Protein AF-A0AA43CTG2-F1 (afdb_monomer_lite)

Foldseek 3Di:
DDDAQCADPLWGFFKKFFQDPQKDQDDQAPDDAPNHGDDQAGMWTWTHQPPDQWIWIFGAHPNRHTRDIDTDNDPVRSLVVCCVRIPPRNVGMDGDDDPDVPVSNCCSPFPAQPPPRHTPVVAPDWDADPNRHIHGPVRVVVVVCVVVVPD

Secondary structure (DSSP, 8-state):
-PPPPSEETTEEEEEEEE--TT-EE-S--S-EETTEE----SEEEEEE-TT-S-EEEEEE-TT--EEEEEEESSHHHHHHHHHHHEETGGGG-EE---S-HHHHHHHHHS-B-TTT--BGGG-S-EEE-GGG-EEEHHHHHHHHHHHHT--

pLDDT: mean 89.05, std 9.14, range [48.75, 98.44]

Sequence (151 aa):
MEMPPPILDCAKVLAYAAVDESVVHVRDNPVYVDGKPLGAVPNLAICKYPIEDEHLLFFCRKEWEVLGCTGCPSLEAAKDRAEREYRGIAARWQSYHHEDEAAVDRQCLEPFCSFCGKSFFELERLIWGKDGAVICDGCVRTLAAALNGSS

Structure (mmCIF, N/CA/C/O backbone):
data_AF-A0AA43CTG2-F1
#
_entry.id   AF-A0AA43CTG2-F1
#
loop_
_atom_site.group_PDB
_atom_site.id
_atom_site.type_symbol
_atom_site.label_atom_id
_atom_site.label_alt_id
_atom_site.label_comp_id
_atom_site.label_asym_id
_atom_site.label_entity_id
_atom_site.label_seq_id
_atom_site.pdbx_PDB_ins_code
_atom_site.Cartn_x
_atom_site.Cartn_y
_atom_site.Cartn_z
_atom_site.occupancy
_atom_site.B_iso_or_equiv
_atom_site.auth_seq_id
_atom_site.auth_comp_id
_atom_site.auth_asym_id
_atom_site.auth_atom_id
_atom_site.pdbx_PDB_model_num
ATOM 1 N N . MET A 1 1 ? 0.271 -14.057 8.361 1.00 64.44 1 MET A N 1
ATOM 2 C CA . MET A 1 1 ? 0.151 -12.937 7.408 1.00 64.44 1 MET A CA 1
ATOM 3 C C . MET A 1 1 ? 1.459 -12.869 6.652 1.00 64.44 1 MET A C 1
ATOM 5 O O . MET A 1 1 ? 2.497 -13.008 7.286 1.00 64.44 1 MET A O 1
ATOM 9 N N . GLU A 1 2 ? 1.396 -12.732 5.334 1.00 85.25 2 GLU A N 1
ATOM 10 C CA . GLU A 1 2 ? 2.579 -12.556 4.493 1.00 85.25 2 GLU A CA 1
ATOM 11 C C . GLU A 1 2 ? 2.964 -11.076 4.438 1.00 85.25 2 GLU A C 1
ATOM 13 O O . GLU A 1 2 ? 2.092 -10.207 4.387 1.00 85.25 2 GLU A O 1
ATOM 18 N N . MET A 1 3 ? 4.264 -10.798 4.473 1.00 91.81 3 MET A N 1
ATOM 19 C CA . MET A 1 3 ? 4.817 -9.453 4.323 1.00 91.81 3 MET A CA 1
ATOM 20 C C . MET A 1 3 ? 4.485 -8.906 2.921 1.00 91.81 3 MET A C 1
ATOM 22 O O . MET A 1 3 ? 4.536 -9.682 1.963 1.00 91.81 3 MET A O 1
ATOM 26 N N . PRO A 1 4 ? 4.126 -7.616 2.770 1.00 94.81 4 PRO A N 1
ATOM 27 C CA . PRO A 1 4 ? 3.902 -7.049 1.445 1.00 94.81 4 PRO A CA 1
ATOM 28 C C . PRO A 1 4 ? 5.186 -7.057 0.610 1.00 94.81 4 PRO A C 1
ATOM 30 O O . PRO A 1 4 ? 6.282 -7.070 1.167 1.00 94.81 4 PRO A O 1
ATOM 33 N N . PRO A 1 5 ? 5.079 -6.980 -0.724 1.00 93.31 5 PRO A N 1
ATOM 34 C CA . PRO A 1 5 ? 6.184 -6.522 -1.554 1.00 93.31 5 PRO A CA 1
ATOM 35 C C . PRO A 1 5 ? 6.706 -5.154 -1.070 1.00 93.31 5 PRO A C 1
ATOM 37 O O . PRO A 1 5 ? 5.919 -4.342 -0.580 1.00 93.31 5 PRO A O 1
ATOM 40 N N . PRO A 1 6 ? 8.002 -4.840 -1.254 1.00 92.94 6 PRO A N 1
ATOM 41 C CA . PRO A 1 6 ? 8.583 -3.568 -0.808 1.00 92.94 6 PRO A CA 1
ATOM 42 C C . PRO A 1 6 ? 7.996 -2.346 -1.532 1.00 92.94 6 PRO A C 1
ATOM 44 O O . PRO A 1 6 ? 8.104 -1.220 -1.040 1.00 92.94 6 PRO A O 1
ATOM 47 N N . ILE A 1 7 ? 7.372 -2.569 -2.691 1.00 91.69 7 ILE A N 1
ATOM 48 C CA . ILE A 1 7 ? 6.743 -1.553 -3.530 1.00 91.69 7 ILE A CA 1
ATOM 49 C C . ILE A 1 7 ? 5.327 -2.014 -3.863 1.00 91.69 7 ILE A C 1
ATOM 51 O O . ILE A 1 7 ? 5.132 -3.116 -4.377 1.00 91.69 7 ILE A O 1
ATOM 55 N N . LEU A 1 8 ? 4.353 -1.147 -3.611 1.00 92.50 8 LEU A N 1
ATOM 56 C CA . LEU A 1 8 ? 2.961 -1.314 -4.017 1.00 92.50 8 LEU A CA 1
ATOM 57 C C . LEU A 1 8 ? 2.578 -0.107 -4.858 1.00 92.50 8 LEU A C 1
ATOM 59 O O . LEU A 1 8 ? 2.848 1.007 -4.438 1.00 92.50 8 LEU A O 1
ATOM 63 N N . ASP A 1 9 ? 1.988 -0.321 -6.035 1.00 89.50 9 ASP A N 1
ATOM 64 C CA . ASP A 1 9 ? 1.527 0.763 -6.923 1.00 89.50 9 ASP A CA 1
ATOM 65 C C . ASP A 1 9 ? 2.571 1.892 -7.099 1.00 89.50 9 ASP A C 1
ATOM 67 O O . ASP A 1 9 ? 2.292 3.072 -6.917 1.00 89.50 9 ASP A O 1
ATOM 71 N N . CYS A 1 10 ? 3.830 1.505 -7.354 1.00 87.00 10 CYS A N 1
ATOM 72 C CA . CYS A 1 10 ? 5.000 2.394 -7.472 1.00 87.00 10 CYS A CA 1
ATOM 73 C C . CYS A 1 10 ? 5.365 3.215 -6.214 1.00 87.00 10 CYS A C 1
ATOM 75 O O . CYS A 1 10 ? 6.251 4.066 -6.274 1.00 87.00 10 CYS A O 1
ATOM 77 N N . ALA A 1 11 ? 4.740 2.949 -5.068 1.00 91.88 11 ALA A N 1
ATOM 78 C CA . ALA A 1 11 ? 5.037 3.577 -3.789 1.00 91.88 11 ALA A CA 1
ATOM 79 C C . ALA A 1 11 ? 5.802 2.620 -2.862 1.00 91.88 11 ALA A C 1
ATOM 81 O O . ALA A 1 11 ? 5.459 1.446 -2.703 1.00 91.88 11 ALA A O 1
ATOM 82 N N . LYS A 1 12 ? 6.830 3.146 -2.195 1.00 94.00 12 LYS A N 1
ATOM 83 C CA . LYS A 1 12 ? 7.632 2.415 -1.209 1.00 94.00 12 LYS A CA 1
ATOM 84 C C . LYS A 1 12 ? 6.790 2.122 0.028 1.00 94.00 12 LYS A C 1
ATOM 86 O O . LYS A 1 12 ? 6.223 3.049 0.604 1.00 94.00 12 LYS A O 1
ATOM 91 N N . VAL A 1 13 ? 6.730 0.868 0.472 1.00 96.50 13 VAL A N 1
ATOM 92 C CA . VAL A 1 13 ? 6.026 0.490 1.710 1.00 96.50 13 VAL A CA 1
ATOM 93 C C . VAL A 1 13 ? 6.830 0.940 2.929 1.00 96.50 13 VAL A C 1
ATOM 95 O O . VAL A 1 13 ? 8.015 0.652 3.033 1.00 96.50 13 VAL A O 1
ATOM 98 N N . LEU A 1 14 ? 6.194 1.638 3.867 1.00 96.88 14 LEU A N 1
ATOM 99 C CA . LEU A 1 14 ? 6.803 2.108 5.119 1.00 96.88 14 LEU A CA 1
ATOM 100 C C . LEU A 1 14 ? 6.294 1.323 6.332 1.00 96.88 14 LEU A C 1
ATOM 102 O O . LEU A 1 14 ? 7.042 1.054 7.271 1.00 96.88 14 LEU A O 1
ATOM 106 N N . ALA A 1 15 ? 5.014 0.957 6.323 1.00 98.06 15 ALA A N 1
ATOM 107 C CA . ALA A 1 15 ? 4.390 0.150 7.362 1.00 98.06 15 ALA A CA 1
ATOM 108 C C . ALA A 1 15 ? 3.208 -0.640 6.798 1.00 98.06 15 ALA A C 1
ATOM 110 O O . ALA A 1 15 ? 2.625 -0.257 5.786 1.00 98.06 15 ALA A O 1
ATOM 111 N N . TYR A 1 16 ? 2.831 -1.727 7.464 1.00 98.25 16 TYR A N 1
ATOM 112 C CA . TYR A 1 16 ? 1.719 -2.573 7.039 1.00 98.25 16 TYR A CA 1
ATOM 113 C C . TYR A 1 16 ? 1.001 -3.221 8.224 1.00 98.25 16 TYR A C 1
ATOM 115 O O . TYR A 1 16 ? 1.576 -3.385 9.300 1.00 98.25 16 TYR A O 1
ATOM 123 N N . ALA A 1 17 ? -0.270 -3.571 8.040 1.00 97.69 17 ALA A N 1
ATOM 124 C CA . ALA A 1 17 ? -1.095 -4.226 9.050 1.00 97.69 17 ALA A CA 1
ATOM 125 C C . ALA A 1 17 ? -2.159 -5.119 8.398 1.00 97.69 17 ALA A C 1
ATOM 127 O O . ALA A 1 17 ? -2.642 -4.821 7.306 1.00 97.69 17 ALA A O 1
ATOM 128 N N . ALA A 1 18 ? -2.559 -6.188 9.093 1.00 96.44 18 ALA A N 1
ATOM 129 C CA . ALA A 1 18 ? -3.715 -7.002 8.709 1.00 96.44 18 ALA A CA 1
ATOM 130 C C . ALA A 1 18 ? -4.867 -6.674 9.631 1.00 96.44 18 ALA A C 1
ATOM 132 O O . ALA A 1 18 ? -4.706 -6.505 10.843 1.00 96.44 18 ALA A O 1
ATOM 133 N N . VAL A 1 19 ? -6.035 -6.673 9.022 1.00 95.50 19 VAL A N 1
ATOM 134 C CA . VAL A 1 19 ? -7.323 -6.597 9.674 1.00 95.50 19 VAL A CA 1
ATOM 135 C C . VAL A 1 19 ? -7.722 -8.029 10.013 1.00 95.50 19 VAL A C 1
ATOM 137 O O . VAL A 1 19 ? -8.122 -8.801 9.141 1.00 95.50 19 VAL A O 1
ATOM 140 N N . ASP A 1 20 ? -7.543 -8.405 11.276 1.00 93.81 20 ASP A N 1
ATOM 141 C CA . ASP A 1 20 ? -8.012 -9.682 11.810 1.00 93.81 20 ASP A CA 1
ATOM 142 C C . ASP A 1 20 ? -9.267 -9.496 12.675 1.00 93.81 20 ASP A C 1
ATOM 144 O O . ASP A 1 20 ? -9.866 -8.423 12.719 1.00 93.81 20 ASP A O 1
ATOM 148 N N . GLU A 1 21 ? -9.679 -10.555 13.368 1.00 93.81 21 GLU A N 1
ATOM 149 C CA . GLU A 1 21 ? -10.893 -10.568 14.189 1.00 93.81 21 GLU A CA 1
ATOM 150 C C . GLU A 1 21 ? -10.874 -9.554 15.346 1.00 93.81 21 GLU A C 1
ATOM 152 O O . GLU A 1 21 ? -11.933 -9.226 15.879 1.00 93.81 21 GLU A O 1
ATOM 157 N N . SER A 1 22 ? -9.705 -9.028 15.741 1.00 94.62 22 SER A N 1
ATOM 158 C CA . SER A 1 22 ? -9.630 -7.994 16.779 1.00 94.62 22 SER A CA 1
ATOM 159 C C . SER A 1 22 ? -9.869 -6.581 16.247 1.00 94.62 22 SER A C 1
ATOM 161 O O . SER A 1 22 ? -9.829 -5.635 17.037 1.00 94.62 22 SER A O 1
ATOM 163 N N . VAL A 1 23 ? -10.018 -6.408 14.934 1.00 95.62 23 VAL A N 1
ATOM 164 C CA . VAL A 1 23 ? -10.132 -5.102 14.285 1.00 95.62 23 VAL A CA 1
ATOM 165 C C . VAL A 1 23 ? -11.550 -4.922 13.760 1.00 95.62 23 VAL A C 1
ATOM 167 O O . VAL A 1 23 ? -12.064 -5.739 13.000 1.00 95.62 23 VAL A O 1
ATOM 170 N N . VAL A 1 24 ? -12.192 -3.820 14.146 1.00 93.69 24 VAL A N 1
ATOM 171 C CA . VAL A 1 24 ? -13.569 -3.515 13.739 1.00 93.69 24 VAL A CA 1
ATOM 172 C C . VAL A 1 24 ? -13.558 -2.405 12.698 1.00 93.69 24 VAL A C 1
ATOM 174 O O . VAL A 1 24 ? -13.111 -1.296 12.980 1.00 93.69 24 VAL A O 1
ATOM 177 N N . HIS A 1 25 ? -14.099 -2.675 11.511 1.00 91.44 25 HIS A N 1
ATOM 178 C CA . HIS A 1 25 ? -14.349 -1.647 10.502 1.00 91.44 25 HIS A CA 1
ATOM 179 C C . HIS A 1 25 ? -15.590 -0.831 10.892 1.00 91.44 25 HIS A C 1
ATOM 181 O O . HIS A 1 25 ? -16.682 -1.386 11.019 1.00 91.44 25 HIS A O 1
ATOM 187 N N . VAL A 1 26 ? -15.422 0.471 11.145 1.00 85.19 26 VAL A N 1
ATOM 188 C CA . VAL A 1 26 ? -16.429 1.292 11.855 1.00 85.19 26 VAL A CA 1
ATOM 189 C C . VAL A 1 26 ? -17.113 2.340 10.974 1.00 85.19 26 VAL A C 1
ATOM 191 O O . VAL A 1 26 ? -18.080 2.962 11.412 1.00 85.19 26 VAL A O 1
ATOM 194 N N . ARG A 1 27 ? -16.616 2.598 9.762 1.00 70.44 27 ARG A N 1
ATOM 195 C CA . ARG A 1 27 ? -17.124 3.667 8.886 1.00 70.44 27 ARG A CA 1
ATOM 196 C C . ARG A 1 27 ? -17.240 3.202 7.446 1.00 70.44 27 ARG A C 1
ATOM 198 O O . ARG A 1 27 ? -16.505 2.318 7.034 1.00 70.44 27 ARG A O 1
ATOM 205 N N . ASP A 1 28 ? -18.104 3.855 6.676 1.00 68.88 28 ASP A N 1
ATOM 206 C CA . ASP A 1 28 ? -18.014 3.787 5.220 1.00 68.88 28 ASP A CA 1
ATOM 207 C C . ASP A 1 28 ? -16.688 4.426 4.794 1.00 68.88 28 ASP A C 1
ATOM 209 O O . ASP A 1 28 ? -16.408 5.587 5.115 1.00 68.88 28 ASP A O 1
ATOM 213 N N . ASN A 1 29 ? -15.842 3.638 4.133 1.00 67.38 29 ASN A N 1
ATOM 214 C CA . ASN A 1 29 ? -14.566 4.099 3.612 1.00 67.38 29 ASN A CA 1
ATOM 215 C C . ASN A 1 29 ? -14.832 5.220 2.589 1.00 67.38 29 ASN A C 1
ATOM 217 O O . ASN A 1 29 ? -15.649 5.027 1.684 1.00 67.38 29 ASN A O 1
ATOM 221 N N . PRO A 1 30 ? -14.170 6.387 2.688 1.00 71.62 30 PRO A N 1
ATOM 222 C CA . PRO A 1 30 ? -14.324 7.448 1.693 1.00 71.62 30 PRO A CA 1
ATOM 223 C C . PRO A 1 30 ? -13.728 7.085 0.324 1.00 71.62 30 PRO A C 1
ATOM 225 O O . PRO A 1 30 ? -13.875 7.859 -0.620 1.00 71.62 30 PRO A O 1
ATOM 228 N N . VAL A 1 31 ? -13.041 5.947 0.205 1.00 82.25 31 VAL A N 1
ATOM 229 C CA . VAL A 1 31 ? -12.557 5.407 -1.066 1.00 82.25 31 VAL A CA 1
ATOM 230 C C . VAL A 1 31 ? -13.697 4.713 -1.803 1.00 82.25 31 VAL A C 1
ATOM 232 O O . VAL A 1 31 ? -14.406 3.892 -1.227 1.00 82.25 31 VAL A O 1
ATOM 235 N N . TYR A 1 32 ? -13.848 5.014 -3.093 1.00 83.75 32 TYR A N 1
ATOM 236 C CA . TYR A 1 32 ? -14.844 4.398 -3.967 1.00 83.75 32 TYR A CA 1
ATOM 237 C C . TYR A 1 32 ? -14.158 3.587 -5.065 1.00 83.75 32 TYR A C 1
ATOM 239 O O . TYR A 1 32 ? -13.217 4.066 -5.691 1.00 83.75 32 TYR A O 1
ATOM 247 N N . VAL A 1 33 ? -14.678 2.391 -5.335 1.00 80.75 33 VAL A N 1
ATOM 248 C CA . VAL A 1 33 ? -14.263 1.519 -6.441 1.00 80.75 33 VAL A CA 1
ATOM 249 C C . VAL A 1 33 ? -15.496 1.242 -7.293 1.00 80.75 33 VAL A C 1
ATOM 251 O O . VAL A 1 33 ? -16.534 0.837 -6.769 1.00 80.75 33 VAL A O 1
ATOM 254 N N . ASP A 1 34 ? -15.419 1.534 -8.591 1.00 83.75 34 ASP A N 1
ATOM 255 C CA . ASP A 1 34 ? -16.540 1.405 -9.536 1.00 83.75 34 ASP A CA 1
ATOM 256 C C . ASP A 1 34 ? -17.836 2.095 -9.059 1.00 83.75 34 ASP A C 1
ATOM 258 O O . ASP A 1 34 ? -18.947 1.572 -9.184 1.00 83.75 34 ASP A O 1
ATOM 262 N N . GLY A 1 35 ? -17.690 3.280 -8.455 1.00 83.81 35 GLY A N 1
ATOM 263 C CA . GLY A 1 35 ? -18.807 4.085 -7.952 1.00 83.81 35 GLY A CA 1
ATOM 264 C C . GLY A 1 35 ? -19.449 3.567 -6.660 1.00 83.81 35 GLY A C 1
ATOM 265 O O . GLY A 1 35 ? -20.493 4.081 -6.260 1.00 83.81 35 GLY A O 1
ATOM 266 N N . LYS A 1 36 ? -18.850 2.575 -5.989 1.00 87.12 36 LYS A N 1
ATOM 267 C CA . LYS A 1 36 ? -19.323 2.037 -4.704 1.00 87.12 36 LYS A CA 1
ATOM 268 C C . LYS A 1 36 ? -18.292 2.271 -3.601 1.00 87.12 36 LYS A C 1
ATOM 270 O O . LYS A 1 36 ? -17.104 2.134 -3.883 1.00 87.12 36 LYS A O 1
ATOM 275 N N . PRO A 1 37 ? -18.713 2.575 -2.360 1.00 87.44 37 PRO A N 1
ATOM 276 C CA . PRO A 1 37 ? -17.792 2.649 -1.232 1.00 87.44 37 PRO A CA 1
ATOM 277 C C . PRO A 1 37 ? -17.009 1.344 -1.087 1.00 87.44 37 PRO A C 1
ATOM 279 O O . PRO A 1 37 ? -17.578 0.250 -1.170 1.00 87.44 37 PRO A O 1
ATOM 282 N N . LEU A 1 38 ? -15.704 1.462 -0.870 1.00 89.81 38 LEU A N 1
ATOM 283 C CA . LEU A 1 38 ? -14.844 0.331 -0.582 1.00 89.81 38 LEU A CA 1
ATOM 284 C C . LEU A 1 38 ? -15.223 -0.232 0.794 1.00 89.81 38 LEU A C 1
ATOM 286 O O . LEU A 1 38 ? -15.254 0.482 1.792 1.00 89.81 38 LEU A O 1
ATOM 290 N N . GLY A 1 39 ? -15.549 -1.520 0.851 1.00 90.25 39 GLY A N 1
ATOM 291 C CA . GLY A 1 39 ? -15.828 -2.191 2.119 1.00 90.25 39 GLY A CA 1
ATOM 292 C C . GLY A 1 39 ? -14.571 -2.387 2.972 1.00 90.25 39 GLY A C 1
ATOM 293 O O . GLY A 1 39 ? -13.481 -1.919 2.641 1.00 90.25 39 GLY A O 1
ATOM 294 N N . ALA A 1 40 ? -14.720 -3.152 4.054 1.00 92.75 40 ALA A N 1
ATOM 295 C CA . ALA A 1 40 ? -13.580 -3.595 4.847 1.00 92.75 40 ALA A CA 1
ATOM 296 C C . ALA A 1 40 ? -12.599 -4.402 3.979 1.00 92.75 40 ALA A C 1
ATOM 298 O O . ALA A 1 40 ? -13.011 -5.297 3.232 1.00 92.75 40 ALA A O 1
ATOM 299 N N . VAL A 1 41 ? -11.307 -4.111 4.107 1.00 94.81 41 VAL A N 1
ATOM 300 C CA . VAL A 1 41 ? -10.234 -4.850 3.432 1.00 94.81 41 VAL A CA 1
ATOM 30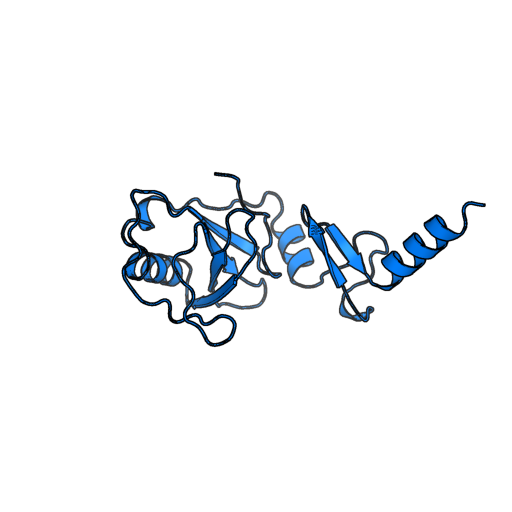1 C C . VAL A 1 41 ? -9.404 -5.651 4.437 1.00 94.81 41 VAL A C 1
ATOM 303 O O . VAL A 1 41 ? -9.324 -5.267 5.601 1.00 94.81 41 VAL A O 1
ATOM 306 N N . PRO A 1 42 ? -8.788 -6.772 4.025 1.00 96.00 42 PRO A N 1
ATOM 307 C CA . PRO A 1 42 ? -7.984 -7.598 4.925 1.00 96.00 42 PRO A CA 1
ATOM 308 C C . PRO A 1 42 ? -6.626 -6.981 5.277 1.00 96.00 42 PRO A C 1
ATOM 310 O O . PRO A 1 42 ? -6.051 -7.365 6.290 1.00 96.00 42 PRO A O 1
ATOM 313 N N . ASN A 1 43 ? -6.102 -6.063 4.461 1.00 97.38 43 ASN A N 1
ATOM 314 C CA . ASN A 1 43 ? -4.749 -5.540 4.603 1.00 97.38 43 ASN A CA 1
ATOM 315 C C . ASN A 1 43 ? -4.707 -4.028 4.375 1.00 97.38 43 ASN A C 1
ATOM 317 O O . ASN A 1 43 ? -5.366 -3.508 3.474 1.00 97.38 43 ASN A O 1
ATOM 321 N N . LEU A 1 44 ? -3.875 -3.345 5.156 1.00 97.56 44 LEU A N 1
ATOM 322 C CA . LEU A 1 44 ? -3.549 -1.934 4.989 1.00 97.56 44 LEU A CA 1
ATOM 323 C C . LEU A 1 44 ? -2.037 -1.771 4.852 1.00 97.56 44 LEU A C 1
ATOM 325 O O . LEU A 1 44 ? -1.270 -2.427 5.562 1.00 97.56 44 LEU A O 1
ATOM 329 N N . ALA A 1 45 ? -1.612 -0.866 3.978 1.00 98.31 45 ALA A N 1
ATOM 330 C CA . ALA A 1 45 ? -0.218 -0.460 3.856 1.00 98.31 45 ALA A CA 1
ATOM 331 C C . ALA A 1 45 ? -0.117 1.063 3.902 1.00 98.31 45 ALA A C 1
ATOM 333 O O . ALA A 1 45 ? -0.971 1.762 3.365 1.00 98.31 45 ALA A O 1
ATOM 334 N N . ILE A 1 46 ? 0.919 1.579 4.555 1.00 98.44 46 ILE A N 1
ATOM 335 C CA . ILE A 1 46 ? 1.292 2.987 4.471 1.00 98.44 46 ILE A CA 1
ATOM 336 C C . ILE A 1 46 ? 2.507 3.065 3.567 1.00 98.44 46 ILE A C 1
ATOM 338 O O . ILE A 1 46 ? 3.538 2.460 3.864 1.00 98.44 46 ILE A O 1
ATOM 342 N N 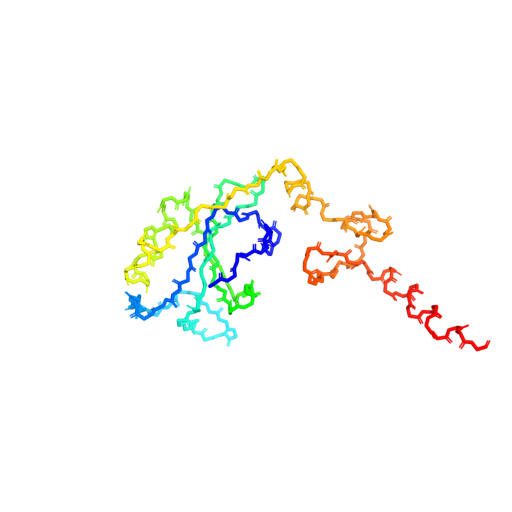. CYS A 1 47 ? 2.374 3.797 2.472 1.00 97.31 47 CYS A N 1
ATOM 343 C CA . CYS A 1 47 ? 3.375 3.896 1.428 1.00 97.31 47 CYS A CA 1
ATOM 344 C C . CYS A 1 47 ? 3.759 5.355 1.171 1.00 97.31 47 CYS A C 1
ATOM 346 O O . CYS A 1 47 ? 3.093 6.278 1.640 1.00 97.31 47 CYS A O 1
ATOM 348 N N . LYS A 1 48 ? 4.845 5.570 0.433 1.00 94.94 48 LYS A N 1
ATOM 349 C CA . LYS A 1 48 ? 5.303 6.902 0.034 1.00 94.94 48 LYS A CA 1
ATOM 350 C C . LYS A 1 48 ? 5.981 6.849 -1.333 1.00 94.94 48 LYS A C 1
ATOM 352 O O . LYS A 1 48 ? 6.795 5.956 -1.580 1.00 94.94 48 LYS A O 1
ATOM 357 N N . TYR A 1 49 ? 5.672 7.804 -2.207 1.00 88.50 49 TYR A N 1
ATOM 358 C CA . TYR A 1 49 ? 6.460 8.018 -3.421 1.00 88.50 49 TYR A CA 1
ATOM 359 C C . TYR A 1 49 ? 7.774 8.726 -3.063 1.00 88.50 49 TYR A C 1
ATOM 361 O O . TYR A 1 49 ? 7.750 9.639 -2.240 1.00 88.50 49 TYR A O 1
ATOM 369 N N . PRO A 1 50 ? 8.928 8.371 -3.656 1.00 82.50 50 PRO A N 1
ATOM 370 C CA . PRO A 1 50 ? 10.213 8.906 -3.190 1.00 82.50 50 PRO A CA 1
ATOM 371 C C . PRO A 1 50 ? 10.381 10.428 -3.334 1.00 82.50 50 PRO A C 1
ATOM 373 O O . PRO A 1 50 ? 11.155 11.022 -2.590 1.00 82.50 50 PRO A O 1
ATOM 376 N N . ILE A 1 51 ? 9.662 11.058 -4.269 1.00 79.19 51 ILE A N 1
ATOM 377 C CA . ILE A 1 51 ? 9.726 12.509 -4.540 1.00 79.19 51 ILE A CA 1
ATOM 378 C C . ILE A 1 51 ? 8.583 13.316 -3.922 1.00 79.19 51 ILE A C 1
ATOM 380 O O . ILE A 1 51 ? 8.632 14.543 -3.947 1.00 79.19 51 ILE A O 1
ATOM 384 N N . GLU A 1 52 ? 7.553 12.657 -3.398 1.00 84.00 52 GLU A N 1
ATOM 385 C CA . GLU A 1 52 ? 6.409 13.341 -2.798 1.00 84.00 52 GLU A CA 1
ATOM 386 C C . GLU A 1 52 ? 6.529 13.315 -1.281 1.00 84.00 52 GLU A C 1
ATOM 388 O O . GLU A 1 52 ? 7.010 12.344 -0.709 1.00 84.00 52 GLU A O 1
ATOM 393 N N . ASP A 1 53 ? 6.071 14.366 -0.605 1.00 87.62 53 ASP A N 1
ATOM 394 C CA . ASP A 1 53 ? 6.063 14.403 0.862 1.00 87.62 53 ASP A CA 1
ATOM 395 C C . ASP A 1 53 ? 4.840 13.707 1.473 1.00 87.62 53 ASP A C 1
ATOM 397 O O . ASP A 1 53 ? 4.842 13.346 2.656 1.00 87.62 53 ASP A O 1
ATOM 401 N N . GLU A 1 54 ? 3.813 13.472 0.657 1.00 93.62 54 GLU A N 1
ATOM 402 C CA . GLU A 1 54 ? 2.582 12.812 1.062 1.00 93.62 54 GLU A CA 1
ATOM 403 C C . GLU A 1 54 ? 2.799 11.316 1.337 1.00 93.62 54 GLU A C 1
ATOM 405 O O . GLU A 1 54 ? 3.562 10.621 0.667 1.00 93.62 54 GLU A O 1
ATOM 410 N N . HIS A 1 55 ? 2.118 10.819 2.367 1.00 97.31 55 HIS A N 1
ATOM 411 C CA . HIS A 1 55 ? 2.015 9.399 2.669 1.00 97.31 55 HIS A CA 1
ATOM 412 C C . HIS A 1 55 ? 0.674 8.886 2.167 1.00 97.31 55 HIS A C 1
ATOM 414 O O . HIS 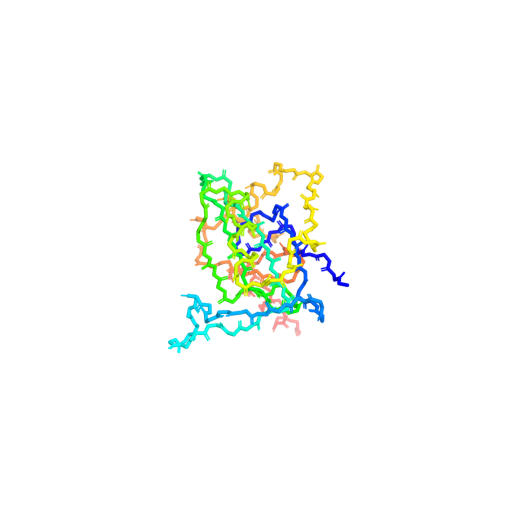A 1 55 ? -0.349 9.554 2.293 1.00 97.31 55 HIS A O 1
ATOM 420 N N . LEU A 1 56 ? 0.660 7.668 1.655 1.00 97.00 56 LEU A N 1
ATOM 421 C CA . LEU A 1 56 ? -0.533 7.029 1.132 1.00 97.00 56 LEU A CA 1
ATOM 422 C C . LEU A 1 56 ? -0.952 5.919 2.080 1.00 97.00 56 LEU A C 1
ATOM 424 O O . LEU A 1 56 ? -0.144 5.060 2.414 1.00 97.00 56 LEU A O 1
ATOM 428 N N . LEU A 1 57 ? -2.214 5.910 2.494 1.00 97.62 57 LEU A N 1
ATOM 429 C CA . LEU A 1 57 ? -2.830 4.744 3.116 1.00 97.62 57 LEU A CA 1
ATOM 430 C C . LEU A 1 57 ? -3.519 3.930 2.020 1.00 97.62 57 LEU A C 1
ATOM 432 O O . LEU A 1 57 ? -4.520 4.369 1.451 1.00 97.62 57 LEU A O 1
ATOM 436 N N . PHE A 1 58 ? -2.961 2.764 1.715 1.00 97.31 58 PHE A N 1
ATOM 437 C CA . PHE A 1 58 ? -3.478 1.809 0.744 1.00 97.31 58 PHE A CA 1
ATOM 438 C C . PHE A 1 58 ? -4.391 0.781 1.397 1.00 97.31 58 PHE A C 1
ATOM 440 O O . PHE A 1 58 ? -4.104 0.256 2.475 1.00 97.31 58 PHE A O 1
ATOM 447 N N . PHE A 1 59 ? -5.475 0.473 0.689 1.00 96.00 59 PHE A N 1
ATOM 448 C CA . PHE A 1 59 ? -6.457 -0.537 1.058 1.00 96.00 59 PHE A CA 1
ATOM 449 C C . PHE A 1 59 ? -6.280 -1.750 0.148 1.00 96.00 59 PHE A C 1
ATOM 451 O O . PHE A 1 59 ? -6.533 -1.656 -1.054 1.00 96.00 59 PHE A O 1
ATOM 458 N N . CYS A 1 60 ? -5.848 -2.884 0.702 1.00 95.94 60 CYS A N 1
ATOM 459 C CA . CYS A 1 60 ? -5.362 -4.008 -0.095 1.00 95.94 60 CYS A CA 1
ATOM 460 C C . CYS A 1 60 ? -6.145 -5.308 0.137 1.00 95.94 60 CYS A C 1
ATOM 462 O O . CYS A 1 60 ? -6.589 -5.601 1.250 1.00 95.94 60 CYS A O 1
ATOM 464 N N . ARG A 1 61 ? -6.258 -6.150 -0.902 1.00 94.44 61 ARG A N 1
ATOM 465 C CA . ARG A 1 61 ? -6.706 -7.553 -0.758 1.00 94.44 61 ARG A CA 1
ATOM 466 C C . ARG A 1 61 ? -5.649 -8.414 -0.055 1.00 94.44 61 ARG A C 1
ATOM 468 O O . ARG A 1 61 ? -4.570 -7.935 0.297 1.00 94.44 61 ARG A O 1
ATOM 475 N N . LYS A 1 62 ? -5.969 -9.698 0.170 1.00 91.00 62 LYS A N 1
ATOM 476 C CA . LYS A 1 62 ? -5.103 -10.657 0.882 1.00 91.00 62 LYS A CA 1
ATOM 477 C C . LYS A 1 62 ? -3.720 -10.781 0.235 1.00 91.00 62 LYS A C 1
ATOM 479 O O . LYS A 1 62 ? -2.741 -10.924 0.953 1.00 91.00 62 LYS A O 1
ATOM 484 N N . GLU A 1 63 ? -3.653 -10.642 -1.084 1.00 92.50 63 GLU A N 1
ATOM 485 C CA . GLU A 1 63 ? -2.452 -10.754 -1.915 1.00 92.50 63 GLU A CA 1
ATOM 486 C C . GLU A 1 63 ? -1.748 -9.402 -2.148 1.00 92.50 63 GLU A C 1
ATOM 488 O O . GLU A 1 63 ? -0.980 -9.260 -3.094 1.00 92.50 63 GLU A O 1
ATOM 493 N N . TRP A 1 64 ? -2.035 -8.393 -1.318 1.00 95.00 64 TRP A N 1
ATOM 494 C CA . TRP A 1 64 ? -1.491 -7.031 -1.426 1.00 95.00 64 TRP A CA 1
ATOM 495 C C . TRP A 1 64 ? -1.842 -6.278 -2.722 1.00 95.00 64 TRP A C 1
ATOM 497 O O . TRP A 1 64 ? -1.252 -5.243 -3.017 1.00 95.00 64 TRP A O 1
ATOM 507 N N . GLU A 1 65 ? -2.860 -6.732 -3.457 1.00 93.25 65 GLU A N 1
ATOM 508 C CA . GLU A 1 65 ? -3.466 -5.969 -4.554 1.00 93.25 65 GLU A CA 1
ATOM 509 C C . GLU A 1 65 ? -4.123 -4.693 -4.004 1.00 93.25 65 GLU A C 1
ATOM 511 O O . GLU A 1 65 ? -5.021 -4.779 -3.159 1.00 93.25 65 GLU A O 1
ATOM 516 N N . VAL A 1 66 ? -3.682 -3.525 -4.480 1.00 94.50 66 VAL A N 1
ATOM 517 C CA . VAL A 1 66 ? -4.193 -2.211 -4.064 1.00 94.50 66 VAL A CA 1
ATOM 518 C C . VAL A 1 66 ? -5.558 -1.961 -4.710 1.00 94.50 66 VAL A C 1
ATOM 520 O O . VAL A 1 66 ? -5.684 -1.948 -5.929 1.00 94.50 66 VAL A O 1
ATOM 523 N N . LEU A 1 67 ? -6.589 -1.752 -3.888 1.00 93.88 67 LEU A N 1
ATOM 524 C CA . LEU A 1 67 ? -7.952 -1.434 -4.338 1.00 93.88 67 LEU A CA 1
ATOM 525 C C . LEU A 1 67 ? -8.242 0.063 -4.361 1.00 93.88 67 LEU A C 1
ATOM 527 O O . LEU A 1 67 ? -9.185 0.510 -5.006 1.00 93.88 67 LEU A O 1
ATOM 531 N N . GLY A 1 68 ? -7.454 0.830 -3.622 1.00 92.19 68 GLY A N 1
ATOM 532 C CA . GLY A 1 68 ? -7.544 2.273 -3.580 1.00 92.19 68 GLY A CA 1
ATOM 533 C C . GLY A 1 68 ? -6.638 2.841 -2.505 1.00 92.19 68 GLY A C 1
ATOM 534 O O . GLY A 1 68 ? -6.002 2.109 -1.738 1.00 92.19 68 GLY A O 1
ATOM 535 N N . CYS A 1 69 ? -6.589 4.164 -2.455 1.00 94.50 69 CYS A N 1
ATOM 536 C CA . CYS A 1 69 ? -5.688 4.887 -1.584 1.00 94.50 69 CYS A CA 1
ATOM 537 C C . CYS A 1 69 ? -6.325 6.160 -1.041 1.00 94.50 69 CYS A C 1
ATOM 539 O O . CYS A 1 69 ? -7.310 6.681 -1.568 1.00 94.50 69 CYS A O 1
ATOM 541 N N . THR A 1 70 ? -5.725 6.680 0.019 1.00 93.62 70 THR A N 1
ATOM 542 C C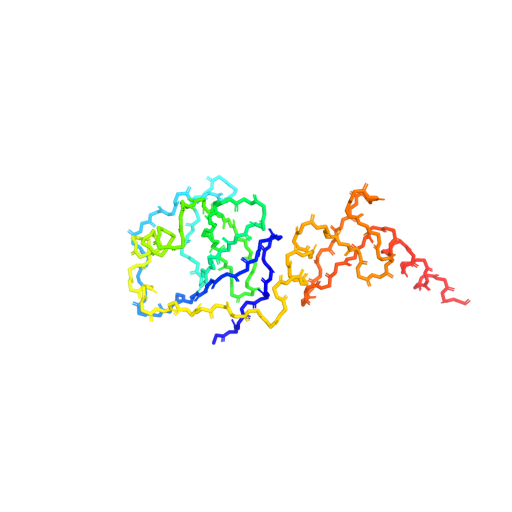A . THR A 1 70 ? -5.937 8.056 0.441 1.00 93.62 70 THR A CA 1
ATOM 543 C C . THR A 1 70 ? -4.620 8.705 0.822 1.00 93.62 70 THR A C 1
ATOM 545 O O . THR A 1 70 ? -3.785 8.087 1.478 1.00 93.62 70 THR A O 1
ATOM 548 N N . GLY A 1 71 ? -4.487 9.978 0.466 1.00 94.62 71 GLY A N 1
ATOM 549 C CA . GLY A 1 71 ? -3.388 10.831 0.889 1.00 94.62 71 GLY A CA 1
ATOM 550 C C . GLY A 1 71 ? -3.473 11.240 2.362 1.00 94.62 71 GLY A C 1
ATOM 551 O O . GLY A 1 71 ? -4.569 11.422 2.918 1.00 94.62 71 GLY A O 1
ATOM 552 N N . CYS A 1 72 ? -2.308 11.340 2.997 1.00 96.00 72 CYS A N 1
ATOM 553 C CA . CYS A 1 72 ? -2.089 11.701 4.390 1.00 96.00 72 CYS A CA 1
ATOM 554 C C . CYS A 1 72 ? -0.803 12.539 4.529 1.00 96.00 72 CYS A C 1
ATOM 556 O O . CYS A 1 72 ? 0.235 12.184 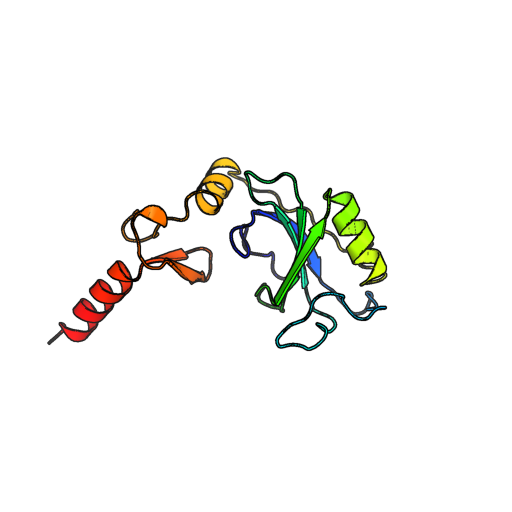3.977 1.00 96.00 72 CYS A O 1
ATOM 558 N N . PRO A 1 73 ? -0.801 13.602 5.351 1.00 96.88 73 PRO A N 1
ATOM 559 C CA . PRO A 1 73 ? 0.353 14.498 5.464 1.00 96.88 73 PRO A CA 1
ATOM 560 C C . PRO A 1 73 ? 1.562 13.882 6.190 1.00 96.88 73 PRO A C 1
ATOM 562 O O . PRO A 1 73 ? 2.645 14.458 6.175 1.00 96.88 73 PRO A O 1
ATOM 565 N N . SER A 1 74 ? 1.395 12.748 6.877 1.00 97.31 74 SER A N 1
ATOM 566 C CA . SER A 1 74 ? 2.473 12.056 7.588 1.00 97.31 74 SER A CA 1
ATOM 567 C C . SER A 1 74 ? 2.133 10.587 7.847 1.00 97.31 74 SER A C 1
ATOM 569 O O . SER A 1 74 ? 0.964 10.193 7.803 1.00 97.31 74 SER A O 1
ATOM 571 N N . LEU A 1 75 ? 3.153 9.790 8.188 1.00 97.38 75 LEU A N 1
ATOM 572 C CA . LEU A 1 75 ? 3.000 8.402 8.637 1.00 97.38 75 LEU A CA 1
ATOM 573 C C . LEU A 1 75 ? 2.030 8.283 9.823 1.00 97.38 75 LEU A C 1
ATOM 575 O O . LEU A 1 75 ? 1.143 7.434 9.813 1.00 97.38 75 LEU A O 1
ATOM 579 N N . GLU A 1 76 ? 2.160 9.155 10.822 1.00 98.06 76 GLU A N 1
ATOM 580 C CA . GLU A 1 76 ? 1.276 9.142 11.993 1.00 98.06 76 GLU A CA 1
ATOM 581 C C . GLU A 1 76 ? -0.155 9.556 11.628 1.00 98.06 76 GLU A C 1
ATOM 583 O O . GLU A 1 76 ? -1.103 8.904 12.052 1.00 98.06 76 GLU A O 1
ATOM 588 N N . ALA A 1 77 ? -0.339 10.539 10.737 1.00 97.81 77 ALA A N 1
ATOM 589 C CA . ALA A 1 77 ? -1.673 10.903 10.258 1.00 97.81 77 ALA A CA 1
ATOM 590 C C . ALA A 1 77 ? -2.358 9.755 9.492 1.00 97.81 77 ALA A C 1
ATOM 592 O O . ALA A 1 77 ? -3.580 9.599 9.583 1.00 97.81 77 ALA A O 1
ATOM 593 N N . ALA A 1 78 ? -1.586 8.943 8.760 1.00 97.69 78 ALA A N 1
ATOM 594 C CA . ALA A 1 78 ? -2.082 7.737 8.101 1.00 97.69 78 ALA A CA 1
ATOM 595 C C . ALA A 1 78 ? -2.489 6.653 9.114 1.00 97.69 78 ALA A C 1
ATOM 597 O O . ALA A 1 78 ? -3.577 6.089 8.987 1.00 97.69 78 ALA A O 1
ATOM 598 N N . LYS A 1 79 ? -1.690 6.418 10.165 1.00 98.19 79 LYS A N 1
ATOM 599 C CA . LYS A 1 79 ? -2.046 5.491 11.256 1.00 98.19 79 LYS A CA 1
ATOM 600 C C . LYS A 1 79 ? -3.289 5.947 12.020 1.00 98.19 79 LYS A C 1
ATOM 602 O O . LYS A 1 79 ? -4.197 5.147 12.228 1.00 98.19 79 LYS A O 1
ATOM 607 N N . ASP A 1 80 ? -3.366 7.228 12.376 1.00 97.12 80 ASP A N 1
ATOM 608 C CA . ASP A 1 80 ? -4.524 7.814 13.056 1.00 97.12 80 ASP A CA 1
ATOM 609 C C . ASP A 1 80 ? -5.787 7.685 12.210 1.00 97.12 80 ASP A C 1
ATOM 611 O O . ASP A 1 80 ? -6.883 7.453 12.723 1.00 97.12 80 ASP A O 1
ATOM 615 N N . ARG A 1 81 ? -5.660 7.865 10.892 1.00 95.44 81 ARG A N 1
ATOM 616 C CA . ARG A 1 81 ? -6.776 7.669 9.973 1.00 95.44 81 ARG A CA 1
ATOM 617 C C . ARG A 1 81 ? -7.216 6.219 9.921 1.00 95.44 81 ARG A C 1
ATOM 619 O O . ARG A 1 81 ? -8.410 5.966 10.071 1.00 95.44 81 ARG A O 1
ATOM 626 N N . ALA A 1 82 ? -6.271 5.300 9.768 1.00 96.25 82 ALA A N 1
ATOM 627 C CA . ALA A 1 82 ? -6.561 3.881 9.782 1.00 96.25 82 ALA A CA 1
ATOM 628 C C . ALA A 1 82 ? -7.266 3.471 11.080 1.00 96.25 82 ALA A C 1
ATOM 630 O O . ALA A 1 82 ? -8.265 2.779 11.000 1.00 96.25 82 ALA A O 1
ATOM 631 N N . GLU A 1 83 ? -6.855 3.962 12.253 1.00 96.69 83 GLU A N 1
ATOM 632 C CA . GLU A 1 83 ? -7.521 3.654 13.532 1.00 96.69 83 GLU A CA 1
ATOM 633 C C . GLU A 1 83 ? -8.961 4.191 13.613 1.00 96.69 83 GLU A C 1
ATOM 635 O O . GLU A 1 83 ? -9.837 3.564 14.212 1.00 96.69 83 GLU A O 1
ATOM 640 N N . ARG A 1 84 ? -9.256 5.333 12.976 1.00 93.69 84 ARG A N 1
ATOM 641 C CA . ARG A 1 84 ? -10.634 5.852 12.896 1.00 93.69 84 ARG A CA 1
ATOM 642 C C . ARG A 1 84 ? -11.545 4.991 12.020 1.00 93.69 84 ARG A C 1
ATOM 644 O O . ARG A 1 84 ? -12.752 4.956 12.268 1.00 93.69 84 ARG A O 1
ATOM 651 N N . GLU A 1 85 ? -10.992 4.365 10.986 1.00 93.75 85 GLU A N 1
ATOM 652 C CA . GLU A 1 85 ? -11.723 3.543 10.011 1.00 93.75 85 GLU A CA 1
ATOM 653 C C . GLU A 1 85 ? -11.767 2.058 10.435 1.00 93.75 85 GLU A C 1
ATOM 655 O O . GLU A 1 85 ? -12.794 1.395 10.287 1.00 93.75 85 GLU A O 1
ATOM 660 N N . TYR A 1 86 ? -10.690 1.580 11.059 1.00 95.38 86 TYR A N 1
ATOM 661 C CA . TYR A 1 86 ? -10.410 0.220 11.518 1.00 95.38 86 TYR A CA 1
ATOM 662 C C . TYR A 1 86 ? -9.979 0.258 12.990 1.00 95.38 86 TYR A C 1
ATOM 664 O O . TYR A 1 86 ? -8.793 0.263 13.317 1.00 95.38 86 TYR A O 1
ATOM 672 N N . ARG A 1 87 ? -10.948 0.283 13.905 1.00 96.12 87 ARG A N 1
ATOM 673 C CA . ARG A 1 87 ? -10.671 0.378 15.344 1.00 96.12 87 ARG A CA 1
ATOM 674 C C . ARG A 1 87 ? -9.903 -0.852 15.824 1.00 96.12 87 ARG A C 1
ATOM 676 O O . ARG A 1 87 ? -10.362 -1.976 15.622 1.00 96.12 87 ARG A O 1
ATOM 683 N N . GLY A 1 88 ? -8.784 -0.624 16.505 1.00 96.88 88 GLY A N 1
ATOM 684 C CA . GLY A 1 88 ? -7.863 -1.645 16.999 1.00 96.88 88 GLY A CA 1
ATOM 685 C C . GLY A 1 88 ? -6.679 -1.928 16.071 1.00 96.88 88 GLY A C 1
ATOM 686 O O . GLY A 1 88 ? -5.778 -2.672 16.466 1.00 96.88 88 GLY A O 1
ATOM 687 N N . ILE A 1 89 ? -6.631 -1.341 14.868 1.00 97.75 89 ILE A N 1
ATOM 688 C CA . ILE A 1 89 ? -5.525 -1.560 13.926 1.00 97.75 89 ILE A CA 1
ATOM 689 C C . ILE A 1 89 ? -4.210 -0.941 14.412 1.00 97.75 89 ILE A C 1
ATOM 691 O O . ILE A 1 89 ? -3.142 -1.416 14.034 1.00 97.75 89 ILE A O 1
ATOM 695 N N . ALA A 1 90 ? -4.254 0.066 15.292 1.00 97.62 90 ALA A N 1
ATOM 696 C CA . ALA A 1 90 ? -3.063 0.699 15.855 1.00 97.62 90 ALA A CA 1
ATOM 697 C C . ALA A 1 90 ? -2.105 -0.314 16.512 1.00 97.62 90 ALA A C 1
ATOM 699 O O . ALA A 1 90 ? -0.889 -0.159 16.426 1.00 97.62 90 ALA A O 1
ATOM 700 N N . ALA A 1 91 ? -2.642 -1.387 17.103 1.00 97.25 91 ALA A N 1
ATOM 701 C CA . ALA A 1 91 ? -1.863 -2.459 17.724 1.00 97.25 91 ALA A CA 1
ATOM 702 C C . ALA A 1 91 ? -1.265 -3.465 16.717 1.00 97.25 91 ALA A C 1
ATOM 704 O O . ALA A 1 91 ? -0.584 -4.405 17.124 1.00 97.25 91 ALA A O 1
ATOM 705 N N . ARG A 1 92 ? -1.554 -3.320 15.418 1.00 97.25 92 ARG A N 1
ATOM 706 C CA . ARG A 1 92 ? -1.227 -4.296 14.363 1.00 97.25 92 ARG A CA 1
ATOM 707 C C . ARG A 1 92 ? -0.188 -3.806 13.359 1.00 97.25 92 ARG A C 1
ATOM 709 O O . ARG A 1 92 ? 0.199 -4.577 12.482 1.00 97.25 92 ARG A O 1
ATOM 716 N N . TRP A 1 93 ? 0.261 -2.558 13.480 1.00 97.88 93 TRP A N 1
ATOM 717 C CA . TRP A 1 93 ? 1.272 -1.996 12.592 1.00 97.88 93 TRP A CA 1
ATOM 718 C C . TRP A 1 93 ? 2.623 -2.689 12.745 1.00 97.88 93 TRP A C 1
ATOM 720 O O . TRP A 1 93 ? 3.165 -2.801 13.842 1.00 97.88 93 TRP A O 1
ATOM 730 N N . GLN A 1 94 ? 3.186 -3.081 11.610 1.00 97.56 94 GLN A N 1
ATOM 731 C CA . GLN A 1 94 ? 4.551 -3.559 11.463 1.00 97.56 94 GLN A CA 1
ATOM 732 C C . GLN A 1 94 ? 5.320 -2.570 10.590 1.00 97.56 94 GLN A C 1
ATOM 734 O O . GLN A 1 94 ? 4.851 -2.193 9.514 1.00 97.56 94 GLN A O 1
ATOM 739 N N . SER A 1 95 ? 6.490 -2.136 11.057 1.00 96.75 95 SER A N 1
ATOM 740 C CA . SER A 1 95 ? 7.405 -1.323 10.254 1.00 96.75 95 SER A CA 1
ATOM 741 C C . SER A 1 95 ? 7.987 -2.162 9.121 1.00 96.75 95 SER A C 1
ATOM 743 O O . SER A 1 95 ? 8.332 -3.327 9.321 1.00 96.75 95 SER A O 1
ATOM 745 N N . TYR A 1 96 ? 8.117 -1.564 7.942 1.00 95.00 96 TYR A N 1
ATOM 746 C CA . TYR A 1 96 ? 8.795 -2.184 6.815 1.00 95.00 96 TYR A CA 1
ATOM 747 C C . TYR A 1 96 ? 10.224 -1.646 6.732 1.00 95.00 96 TYR A C 1
ATOM 749 O O . TYR A 1 96 ? 10.430 -0.441 6.600 1.00 95.00 96 TYR A O 1
ATOM 757 N N . HIS A 1 97 ? 11.211 -2.535 6.820 1.00 90.56 97 HIS A N 1
ATOM 758 C CA . HIS A 1 97 ? 12.623 -2.178 6.704 1.00 90.56 97 HIS A CA 1
ATOM 759 C C . HIS A 1 97 ? 13.149 -2.616 5.339 1.00 90.56 97 HIS A C 1
ATOM 761 O O . HIS A 1 97 ? 13.063 -3.792 4.992 1.00 90.56 97 HIS A O 1
ATOM 767 N N . HIS A 1 98 ? 13.692 -1.671 4.572 1.00 84.50 98 HIS A N 1
ATOM 768 C CA . HIS A 1 98 ? 14.351 -1.952 3.296 1.00 84.50 98 HIS A CA 1
ATOM 769 C C . HIS A 1 98 ? 15.848 -2.103 3.532 1.00 84.50 98 HIS A C 1
ATOM 771 O O . HIS A 1 98 ? 16.471 -1.211 4.102 1.00 84.50 98 HIS A O 1
ATOM 777 N N . GLU A 1 99 ? 16.432 -3.215 3.092 1.00 84.75 99 GLU A N 1
ATOM 778 C CA . GLU A 1 99 ? 17.885 -3.415 3.179 1.00 84.75 99 GLU A CA 1
ATOM 779 C C . GLU A 1 99 ? 18.648 -2.464 2.239 1.00 84.75 99 GLU A C 1
ATOM 781 O O . GLU A 1 99 ? 19.736 -2.003 2.578 1.00 84.75 99 GLU A O 1
ATOM 786 N N . ASP A 1 100 ? 18.052 -2.126 1.088 1.00 85.44 100 ASP A N 1
ATOM 787 C CA . ASP A 1 100 ? 18.594 -1.192 0.096 1.00 85.44 100 ASP A CA 1
ATOM 788 C C . ASP A 1 100 ? 17.528 -0.158 -0.307 1.00 85.44 100 ASP A C 1
ATOM 790 O O . ASP A 1 100 ? 16.804 -0.311 -1.294 1.00 85.44 100 ASP A O 1
ATOM 794 N N . GLU A 1 101 ? 17.406 0.907 0.490 1.00 83.75 101 GLU A N 1
ATOM 795 C CA . GLU A 1 101 ? 16.452 1.993 0.225 1.00 83.75 101 GLU A CA 1
ATOM 796 C C . GLU A 1 101 ? 16.683 2.672 -1.133 1.00 83.75 101 GLU A C 1
ATOM 798 O O . GLU A 1 101 ? 15.719 3.053 -1.796 1.00 83.75 101 GLU A O 1
ATOM 803 N N . ALA A 1 102 ? 17.937 2.792 -1.578 1.00 83.06 102 ALA A N 1
ATOM 804 C CA . ALA A 1 102 ? 18.272 3.470 -2.827 1.00 83.06 102 ALA A CA 1
ATOM 805 C C . ALA A 1 102 ? 17.840 2.659 -4.058 1.00 83.06 102 ALA A C 1
ATOM 807 O O . ALA A 1 102 ? 17.415 3.239 -5.062 1.00 83.06 102 ALA A O 1
ATOM 808 N N . ALA A 1 103 ? 17.935 1.327 -3.999 1.00 81.06 103 ALA A N 1
ATOM 809 C CA . ALA A 1 103 ? 17.406 0.456 -5.043 1.00 81.06 103 ALA A CA 1
ATOM 810 C C . ALA A 1 103 ? 15.878 0.556 -5.140 1.00 81.06 103 ALA A C 1
ATOM 812 O O . ALA A 1 103 ? 15.344 0.682 -6.244 1.00 81.06 103 ALA A O 1
ATOM 813 N N . VAL A 1 104 ? 15.188 0.568 -3.995 1.00 82.25 104 VAL A N 1
ATOM 814 C CA . VAL A 1 104 ? 13.726 0.719 -3.932 1.00 82.25 104 VAL A CA 1
ATOM 815 C C . VAL A 1 104 ? 13.296 2.074 -4.489 1.00 82.25 104 VAL A C 1
ATOM 817 O O . VAL A 1 104 ? 12.414 2.133 -5.343 1.00 82.25 104 VAL A O 1
ATOM 820 N N . ASP A 1 105 ? 13.957 3.159 -4.081 1.00 83.88 105 ASP A N 1
ATOM 821 C CA . ASP A 1 105 ? 13.644 4.499 -4.579 1.00 83.88 105 ASP A CA 1
ATOM 822 C C . ASP A 1 105 ? 13.866 4.605 -6.094 1.00 83.88 105 ASP A C 1
ATOM 824 O O . ASP A 1 105 ? 13.025 5.164 -6.796 1.00 83.88 105 ASP A O 1
ATOM 828 N N . ARG A 1 106 ? 14.935 4.001 -6.633 1.00 79.62 106 ARG A N 1
ATOM 829 C CA . ARG A 1 106 ? 15.168 3.950 -8.086 1.00 79.62 106 ARG A CA 1
ATOM 830 C C . ARG A 1 106 ? 14.064 3.192 -8.817 1.00 79.62 106 ARG A C 1
ATOM 832 O O . ARG A 1 106 ? 13.615 3.641 -9.866 1.00 79.62 106 ARG A O 1
ATOM 839 N N . GLN A 1 107 ? 13.619 2.064 -8.268 1.00 76.38 107 GLN A N 1
ATOM 840 C CA . GLN A 1 107 ? 12.548 1.266 -8.862 1.00 76.38 107 GLN A CA 1
ATOM 841 C C . GLN A 1 107 ? 11.196 1.999 -8.846 1.00 76.38 107 GLN A C 1
ATOM 843 O O . GLN A 1 107 ? 10.416 1.847 -9.784 1.00 76.38 107 GLN A O 1
ATOM 848 N N . CYS A 1 108 ? 10.935 2.815 -7.822 1.00 78.75 108 CYS A N 1
ATOM 849 C CA . CYS A 1 108 ? 9.752 3.673 -7.747 1.00 78.75 108 CYS A CA 1
ATOM 850 C C . CYS A 1 108 ? 9.827 4.887 -8.697 1.00 78.75 108 CYS A C 1
ATOM 852 O O . CYS A 1 108 ? 8.820 5.246 -9.300 1.00 78.75 108 CYS A O 1
ATOM 854 N N . LEU A 1 109 ? 10.995 5.533 -8.825 1.00 77.56 109 LEU A N 1
ATOM 855 C CA . LEU A 1 109 ? 11.165 6.769 -9.609 1.00 77.56 109 LEU A CA 1
ATOM 856 C C . LEU A 1 109 ? 11.311 6.537 -11.110 1.00 77.56 109 LEU A C 1
ATOM 858 O O . LEU A 1 109 ? 10.797 7.309 -11.916 1.00 77.56 109 LEU A O 1
ATOM 862 N N . GLU A 1 110 ? 12.029 5.487 -11.484 1.00 76.19 110 GLU A N 1
ATOM 863 C CA . GLU A 1 110 ? 12.344 5.171 -12.870 1.00 76.19 110 GLU A CA 1
ATOM 864 C C . GLU A 1 110 ? 12.048 3.693 -13.106 1.00 76.19 110 GLU A C 1
ATOM 866 O O . GLU A 1 110 ? 12.977 2.897 -13.259 1.00 76.19 110 GLU A O 1
ATOM 871 N N . PRO A 1 111 ? 10.767 3.276 -13.115 1.00 74.50 111 PRO A N 1
ATOM 872 C CA . PRO A 1 111 ? 10.448 1.879 -13.338 1.00 74.50 111 PRO A CA 1
ATOM 873 C C . PRO A 1 111 ? 11.037 1.449 -14.685 1.00 74.50 111 PRO A C 1
ATOM 875 O O . PRO A 1 111 ? 10.789 2.062 -15.726 1.00 74.50 111 PRO A O 1
ATOM 878 N N . PHE A 1 112 ? 11.865 0.408 -14.648 1.00 84.94 112 PHE A N 1
ATOM 879 C CA . PHE A 1 112 ? 12.548 -0.143 -15.811 1.00 84.94 112 PHE A CA 1
ATOM 880 C C . PHE A 1 112 ? 12.095 -1.575 -16.059 1.00 84.94 112 PHE A C 1
ATOM 882 O O . PHE A 1 112 ? 11.766 -2.328 -15.143 1.00 84.94 112 PHE A O 1
ATOM 889 N N . CYS A 1 113 ? 12.098 -1.978 -17.324 1.00 88.38 113 CYS A N 1
ATOM 890 C CA . CYS A 1 113 ? 11.871 -3.366 -17.684 1.00 88.38 113 CYS A CA 1
ATOM 891 C C . CYS A 1 113 ? 13.010 -4.234 -17.129 1.00 88.38 113 CYS A C 1
ATOM 893 O O . CYS A 1 113 ? 14.162 -4.070 -17.526 1.00 88.38 113 CYS A O 1
ATOM 895 N N . SER A 1 114 ? 12.692 -5.220 -16.293 1.00 89.62 114 SER A N 1
ATOM 896 C CA . SER A 1 114 ? 13.640 -6.188 -15.727 1.00 89.62 114 SER A CA 1
ATOM 897 C C . SER A 1 114 ? 14.363 -7.033 -16.786 1.00 89.62 114 SER A C 1
ATOM 899 O O . SER A 1 114 ? 15.343 -7.697 -16.472 1.00 89.62 114 SER A O 1
ATOM 901 N N . PHE A 1 115 ? 13.888 -7.027 -18.036 1.00 91.75 115 PHE A N 1
ATOM 902 C CA . PHE A 1 115 ? 14.406 -7.864 -19.122 1.00 91.75 115 PHE A CA 1
ATOM 903 C C . PHE A 1 115 ? 15.283 -7.090 -20.109 1.00 91.75 115 PHE A C 1
ATOM 905 O O . PHE A 1 115 ? 16.313 -7.600 -20.537 1.00 91.75 115 PHE A O 1
ATOM 912 N N . CYS A 1 116 ? 14.884 -5.874 -20.496 1.00 92.50 116 CYS A N 1
ATOM 913 C CA . CYS A 1 116 ? 15.648 -5.057 -21.448 1.00 92.50 116 CYS A CA 1
ATOM 914 C C . CYS A 1 116 ? 16.296 -3.813 -20.833 1.00 92.50 116 CYS A C 1
ATOM 916 O O . CYS A 1 116 ? 17.009 -3.111 -21.542 1.00 92.50 116 CYS A O 1
ATOM 918 N N . GLY A 1 117 ? 16.038 -3.518 -19.556 1.00 88.50 117 GLY A N 1
ATOM 919 C CA . GLY A 1 117 ? 16.612 -2.385 -18.825 1.00 88.50 117 GLY A CA 1
ATOM 920 C C . GLY A 1 117 ? 16.073 -1.007 -19.217 1.00 88.50 117 GLY A C 1
ATOM 921 O O . GLY A 1 117 ? 16.454 -0.024 -18.595 1.00 88.50 117 GLY A O 1
ATOM 922 N N . LYS A 1 118 ? 15.195 -0.913 -20.224 1.00 88.56 118 LYS A N 1
ATOM 923 C CA . LYS A 1 118 ? 14.615 0.363 -20.670 1.00 88.56 118 LYS A CA 1
ATOM 924 C C . LYS A 1 118 ? 13.667 0.941 -19.628 1.00 88.56 118 LYS A C 1
ATOM 926 O O . LYS A 1 118 ? 12.882 0.194 -19.037 1.00 88.56 118 LYS A O 1
ATOM 931 N N . SER A 1 119 ? 13.719 2.256 -19.461 1.00 82.88 119 SER A N 1
ATOM 932 C CA . SER A 1 119 ? 12.863 3.006 -18.542 1.00 82.88 119 SER A CA 1
ATOM 933 C C . SER A 1 119 ? 11.442 3.173 -19.082 1.00 82.88 119 SER A C 1
ATOM 935 O O . SER A 1 119 ? 11.201 3.091 -20.288 1.00 82.88 119 SER A O 1
ATOM 937 N N . PHE A 1 120 ? 10.490 3.462 -18.196 1.00 79.00 120 PHE A N 1
ATOM 938 C CA . PHE A 1 120 ? 9.115 3.806 -18.566 1.00 79.00 120 PHE A CA 1
ATOM 939 C C . PHE A 1 120 ? 9.027 4.961 -19.575 1.00 79.00 120 PHE A C 1
ATOM 941 O O . PHE A 1 120 ? 8.160 4.942 -20.439 1.00 79.00 120 PHE A O 1
ATOM 948 N N . PHE A 1 121 ? 9.952 5.925 -19.531 1.00 76.62 121 PHE A N 1
ATOM 949 C CA . PHE A 1 121 ? 9.982 7.046 -20.479 1.00 76.62 121 PHE A CA 1
ATOM 950 C C . PHE A 1 121 ? 10.368 6.637 -21.908 1.00 76.62 121 PHE A C 1
ATOM 952 O O . PHE A 1 121 ? 10.117 7.378 -22.855 1.00 76.62 121 PHE A O 1
ATOM 959 N N . GLU A 1 122 ? 10.972 5.462 -22.077 1.00 83.12 122 GLU A N 1
ATOM 960 C CA . GLU A 1 122 ? 11.383 4.917 -23.375 1.00 83.12 122 GLU A CA 1
ATOM 961 C C . GLU A 1 122 ? 10.383 3.898 -23.938 1.00 83.12 122 GLU A C 1
ATOM 963 O O . GLU A 1 122 ? 10.621 3.310 -24.999 1.00 83.12 122 GLU A O 1
ATOM 968 N N . LEU A 1 123 ? 9.301 3.622 -23.210 1.00 84.31 123 LEU A N 1
ATOM 969 C CA . LEU A 1 123 ? 8.412 2.498 -23.460 1.00 84.31 123 LEU A CA 1
ATOM 970 C C . LEU A 1 123 ? 6.956 2.950 -23.510 1.00 84.31 123 LEU A C 1
ATOM 972 O O . LEU A 1 123 ? 6.543 3.874 -22.823 1.00 84.31 123 LEU A O 1
ATOM 976 N N . GLU A 1 124 ? 6.153 2.253 -24.310 1.00 81.44 124 GLU A N 1
ATOM 977 C CA . GLU A 1 124 ? 4.716 2.523 -24.392 1.00 81.44 124 GLU A CA 1
ATOM 978 C C . GLU A 1 124 ? 3.976 1.968 -23.169 1.00 81.44 124 GLU A C 1
ATOM 980 O O . GLU A 1 124 ? 2.998 2.548 -22.698 1.00 81.44 124 GLU A O 1
ATOM 985 N N . ARG A 1 125 ? 4.442 0.829 -22.638 1.00 83.75 125 ARG A N 1
ATOM 986 C CA . ARG A 1 125 ? 3.812 0.175 -21.492 1.00 83.75 125 ARG A CA 1
ATOM 987 C C . ARG A 1 125 ? 4.798 -0.657 -20.682 1.00 83.75 125 ARG A C 1
ATOM 989 O O . ARG A 1 125 ? 5.580 -1.429 -21.239 1.00 83.75 125 ARG A O 1
ATOM 996 N N . LEU A 1 126 ? 4.655 -0.586 -19.361 1.00 88.81 126 LEU A N 1
ATOM 997 C CA . LEU A 1 126 ? 5.219 -1.538 -18.406 1.00 88.81 126 LEU A CA 1
ATOM 998 C C . LEU A 1 126 ? 4.103 -2.373 -17.771 1.00 88.81 126 LEU A C 1
ATOM 1000 O O . LEU A 1 126 ? 2.983 -1.903 -17.583 1.00 88.81 126 LEU A O 1
ATOM 1004 N N . ILE A 1 127 ? 4.404 -3.639 -17.501 1.00 86.31 127 ILE A N 1
ATOM 1005 C CA . ILE A 1 127 ? 3.516 -4.607 -16.863 1.00 86.31 127 ILE A CA 1
ATOM 1006 C C . ILE A 1 127 ? 4.234 -5.108 -15.616 1.00 86.31 127 ILE A C 1
ATOM 1008 O O . ILE A 1 127 ? 5.317 -5.685 -15.718 1.00 86.31 127 ILE A O 1
ATOM 1012 N N . TRP A 1 128 ? 3.621 -4.913 -14.456 1.00 83.00 128 TRP A N 1
ATOM 1013 C CA . TRP A 1 128 ? 4.130 -5.417 -13.188 1.00 83.00 128 TRP A CA 1
ATOM 1014 C C . TRP A 1 128 ? 3.678 -6.865 -13.002 1.00 83.00 128 TRP A C 1
ATOM 1016 O O . TRP A 1 128 ? 2.489 -7.181 -13.043 1.00 83.00 128 TRP A O 1
ATOM 1026 N N . GLY A 1 129 ? 4.652 -7.756 -12.872 1.00 76.50 129 GLY A N 1
ATOM 1027 C CA . GLY A 1 129 ? 4.470 -9.153 -12.522 1.00 76.50 129 GLY A CA 1
ATOM 1028 C C . GLY A 1 129 ? 4.514 -9.369 -11.011 1.00 76.50 129 GLY A C 1
ATOM 1029 O O . GLY A 1 129 ? 4.668 -8.438 -10.220 1.00 76.50 129 GLY A O 1
ATOM 1030 N N . LYS A 1 130 ? 4.393 -10.637 -10.608 1.00 72.62 130 LYS A N 1
ATOM 1031 C CA . LYS A 1 130 ? 4.623 -11.036 -9.215 1.00 72.62 130 LYS A CA 1
ATOM 1032 C C . LYS A 1 130 ? 6.074 -10.767 -8.805 1.00 72.62 130 LYS A C 1
ATOM 1034 O O . LYS A 1 130 ? 6.965 -10.713 -9.653 1.00 72.62 130 LYS A O 1
ATOM 1039 N N . ASP A 1 131 ? 6.277 -10.589 -7.502 1.00 69.81 131 ASP A N 1
ATOM 1040 C CA . ASP A 1 131 ? 7.595 -10.448 -6.868 1.00 69.81 131 ASP A CA 1
ATOM 1041 C C . ASP A 1 131 ? 8.435 -9.262 -7.386 1.00 69.81 131 ASP A C 1
ATOM 1043 O O . ASP A 1 131 ? 9.661 -9.283 -7.344 1.00 69.81 131 ASP A O 1
ATOM 1047 N N . GLY A 1 132 ? 7.781 -8.207 -7.886 1.00 67.50 132 GLY A N 1
ATOM 1048 C CA . GLY A 1 132 ? 8.443 -6.968 -8.306 1.00 67.50 132 GLY A CA 1
ATOM 1049 C C . GLY A 1 132 ? 9.105 -7.018 -9.688 1.00 67.50 132 GLY A C 1
ATOM 1050 O O . GLY A 1 132 ? 9.734 -6.038 -10.088 1.00 67.50 132 GLY A O 1
ATOM 1051 N N . ALA A 1 133 ? 8.952 -8.112 -10.441 1.00 81.56 133 ALA A N 1
ATOM 1052 C CA . ALA A 1 133 ? 9.391 -8.165 -11.832 1.00 81.56 133 ALA A CA 1
ATOM 1053 C C . ALA A 1 133 ? 8.546 -7.218 -12.695 1.00 81.56 133 ALA A C 1
ATOM 1055 O O . ALA A 1 133 ? 7.322 -7.212 -12.596 1.00 81.56 133 ALA A O 1
ATOM 1056 N N . VAL A 1 134 ? 9.174 -6.454 -13.588 1.00 87.25 134 VAL A N 1
ATOM 1057 C CA . VAL A 1 134 ? 8.474 -5.541 -14.502 1.00 87.25 134 VAL A CA 1
ATOM 1058 C C . VAL A 1 134 ? 8.875 -5.871 -15.935 1.00 87.25 134 VAL A C 1
ATOM 1060 O O . VAL A 1 134 ? 10.057 -5.959 -16.253 1.00 87.25 134 VAL A O 1
ATOM 1063 N N . ILE A 1 135 ? 7.911 -6.070 -16.830 1.00 92.25 135 ILE A N 1
ATOM 1064 C CA . ILE A 1 135 ? 8.169 -6.396 -18.237 1.00 92.25 135 ILE A CA 1
ATOM 1065 C C . ILE A 1 135 ? 7.504 -5.381 -19.160 1.00 92.25 135 ILE A C 1
ATOM 1067 O O . ILE A 1 135 ? 6.345 -5.018 -18.976 1.00 92.25 135 ILE A O 1
ATOM 1071 N N . CYS A 1 136 ? 8.231 -4.916 -20.173 1.00 93.94 136 CYS A N 1
ATOM 1072 C CA . CYS A 1 136 ? 7.671 -4.023 -21.180 1.00 93.94 136 CYS A CA 1
ATOM 1073 C C . CYS A 1 136 ? 6.938 -4.774 -22.291 1.00 93.94 136 CYS A C 1
ATOM 1075 O O . CYS A 1 136 ? 7.205 -5.946 -22.568 1.00 93.94 136 CYS A O 1
ATOM 1077 N N . ASP A 1 137 ? 6.050 -4.069 -22.983 1.00 91.94 137 ASP A N 1
ATOM 1078 C CA . ASP A 1 137 ? 5.343 -4.553 -24.170 1.00 91.94 137 ASP A CA 1
ATOM 1079 C C . ASP A 1 137 ? 6.289 -5.084 -25.265 1.00 91.94 137 ASP A C 1
ATOM 1081 O O . ASP A 1 137 ? 6.011 -6.115 -25.880 1.00 91.94 137 ASP A O 1
ATOM 1085 N N . GLY A 1 138 ? 7.443 -4.440 -25.463 1.00 93.19 138 GLY A N 1
ATOM 1086 C C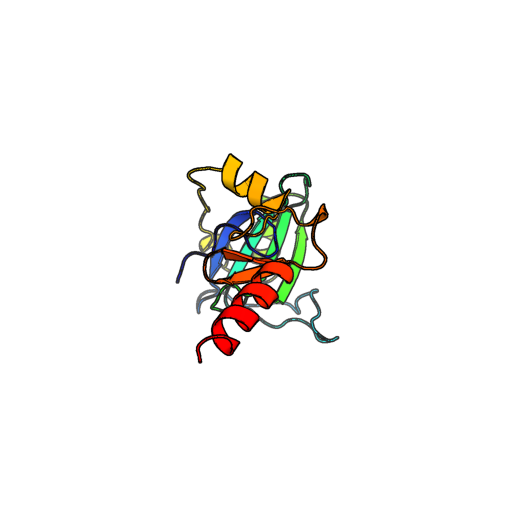A . GLY A 1 138 ? 8.480 -4.907 -26.383 1.00 93.19 138 GLY A CA 1
ATOM 1087 C C . GLY A 1 138 ? 9.015 -6.297 -26.021 1.00 93.19 138 GLY A C 1
ATOM 1088 O O . GLY A 1 138 ? 9.081 -7.174 -26.880 1.00 93.19 138 GLY A O 1
ATOM 1089 N N . CYS A 1 139 ? 9.338 -6.529 -24.747 1.00 94.94 139 CYS A N 1
ATOM 1090 C CA . CYS A 1 139 ? 9.808 -7.829 -24.265 1.00 94.94 139 CYS A CA 1
ATOM 1091 C C . CYS A 1 139 ? 8.720 -8.904 -24.338 1.00 94.94 139 CYS A C 1
ATOM 1093 O O . CYS A 1 139 ? 9.024 -10.041 -24.696 1.00 94.94 139 CYS A O 1
ATOM 1095 N N . VAL A 1 140 ? 7.456 -8.549 -24.080 1.00 94.12 140 VAL A N 1
ATOM 1096 C CA . VAL A 1 140 ? 6.320 -9.465 -24.272 1.00 94.12 140 VAL A CA 1
ATOM 1097 C C . VAL A 1 140 ? 6.207 -9.900 -25.735 1.00 94.12 140 VAL A C 1
ATOM 1099 O O . VAL A 1 140 ? 6.062 -11.093 -26.001 1.00 94.12 140 VAL A O 1
ATOM 1102 N N . ARG A 1 141 ? 6.323 -8.969 -26.694 1.00 93.38 141 ARG A N 1
ATOM 1103 C CA . ARG A 1 141 ? 6.294 -9.294 -28.132 1.00 93.38 141 ARG A CA 1
ATOM 1104 C C . ARG A 1 141 ? 7.448 -10.213 -28.536 1.00 93.38 141 ARG A C 1
ATOM 1106 O O . ARG A 1 141 ? 7.213 -11.191 -29.243 1.00 93.38 141 ARG A O 1
ATOM 1113 N N . THR A 1 142 ? 8.664 -9.943 -28.058 1.00 93.75 142 THR A N 1
ATOM 1114 C CA . THR A 1 142 ? 9.835 -10.799 -28.315 1.00 93.75 142 THR A CA 1
ATOM 1115 C C . THR A 1 142 ? 9.633 -12.213 -27.772 1.00 93.75 142 THR A C 1
ATOM 1117 O O . THR A 1 142 ? 9.884 -13.184 -28.484 1.00 93.75 142 THR A O 1
ATOM 1120 N N . LEU A 1 143 ? 9.134 -12.343 -26.539 1.00 93.12 143 LEU A N 1
ATOM 1121 C CA . LEU A 1 143 ? 8.841 -13.643 -25.938 1.00 93.12 143 LEU A CA 1
ATOM 1122 C C . LEU A 1 143 ? 7.762 -14.397 -26.727 1.00 93.12 143 LEU A C 1
ATOM 1124 O O . LEU A 1 143 ? 7.943 -15.570 -27.043 1.00 93.12 143 LEU A O 1
ATOM 1128 N N . ALA A 1 144 ? 6.667 -13.727 -27.092 1.00 92.56 144 ALA A N 1
ATOM 1129 C CA . ALA A 1 144 ? 5.599 -14.331 -27.884 1.00 92.56 144 ALA A CA 1
ATOM 1130 C C . ALA A 1 144 ? 6.108 -14.833 -29.247 1.00 92.56 144 ALA A C 1
ATOM 1132 O O . ALA A 1 144 ? 5.744 -15.926 -29.674 1.00 92.56 144 ALA A O 1
ATOM 1133 N N . ALA A 1 145 ? 6.983 -14.074 -29.914 1.00 92.44 145 ALA A N 1
ATOM 1134 C CA . ALA A 1 145 ? 7.607 -14.502 -31.164 1.00 92.44 145 ALA A CA 1
ATOM 1135 C C . ALA A 1 145 ? 8.497 -15.743 -30.978 1.00 92.44 145 ALA A C 1
ATOM 1137 O O . ALA A 1 145 ? 8.423 -16.661 -31.789 1.00 92.44 145 ALA A O 1
ATOM 1138 N N . ALA A 1 146 ? 9.288 -15.812 -29.902 1.00 91.25 146 ALA A N 1
ATOM 1139 C CA . ALA A 1 146 ? 10.133 -16.972 -29.603 1.00 91.25 146 ALA A CA 1
ATOM 1140 C C . ALA A 1 146 ? 9.313 -18.243 -29.307 1.00 91.25 146 ALA A C 1
ATOM 1142 O O . ALA A 1 146 ? 9.646 -19.327 -29.787 1.00 91.25 146 ALA A O 1
ATOM 1143 N N . LEU A 1 147 ? 8.208 -18.104 -28.567 1.00 91.12 147 LEU A N 1
ATOM 1144 C CA . LEU A 1 147 ? 7.296 -19.210 -28.260 1.00 91.12 147 LEU A CA 1
ATOM 1145 C C . LEU A 1 147 ? 6.578 -19.734 -29.512 1.00 91.12 147 LEU A C 1
ATOM 1147 O O . LEU A 1 147 ? 6.404 -20.940 -29.660 1.00 91.12 147 LEU A O 1
ATOM 1151 N N . ASN A 1 148 ? 6.209 -18.842 -30.433 1.00 86.31 148 ASN A N 1
ATOM 1152 C CA . ASN A 1 148 ? 5.537 -19.203 -31.684 1.00 86.31 148 ASN A CA 1
ATOM 1153 C C . ASN A 1 148 ? 6.505 -19.605 -32.814 1.00 86.31 148 ASN A C 1
ATOM 1155 O O . ASN A 1 148 ? 6.065 -20.126 -33.834 1.00 86.31 148 ASN A O 1
ATOM 1159 N N . GLY A 1 149 ? 7.807 -19.346 -32.653 1.00 63.75 149 GLY A N 1
ATOM 1160 C CA . GLY A 1 149 ? 8.866 -19.644 -33.624 1.00 63.75 149 GLY A CA 1
ATOM 1161 C C . GLY A 1 149 ? 9.636 -20.938 -33.353 1.00 63.75 149 GLY A C 1
ATOM 1162 O O . GLY A 1 149 ? 10.618 -21.209 -34.035 1.00 63.75 149 GLY A O 1
ATOM 1163 N N . SER A 1 150 ? 9.216 -21.729 -32.363 1.00 53.78 150 SER A N 1
ATOM 1164 C CA . SER A 1 150 ? 9.752 -23.070 -32.111 1.00 53.78 150 SER A CA 1
ATOM 1165 C C . SER A 1 150 ? 8.982 -24.095 -32.954 1.00 53.78 150 SER A C 1
ATOM 1167 O O . SER A 1 150 ? 8.037 -24.722 -32.478 1.00 53.78 150 SER A O 1
ATOM 1169 N N . SER A 1 151 ? 9.335 -24.216 -34.234 1.00 48.75 151 SER A N 1
ATOM 1170 C CA . SER A 1 151 ? 8.930 -25.311 -35.133 1.00 48.75 151 SER A CA 1
ATOM 1171 C C . SER A 1 151 ? 10.132 -25.787 -35.929 1.00 48.75 151 SER A C 1
ATOM 1173 O O . SER A 1 151 ? 10.842 -24.911 -36.469 1.00 48.75 151 SER A O 1
#

Radius of gyration: 17.73 Å; chains: 1; bounding box: 38×40×53 Å